Protein AF-A0A966E244-F1 (afdb_monomer_lite)

pLDDT: mean 91.18, std 9.29, range [56.06, 98.06]

Sequence (48 aa):
DNPYYDACVRFCERWDQRAFDPDYDTLPLETFEPMVRRLFAEPKQKFV

Structure (mmCIF, N/CA/C/O backbone):
data_AF-A0A966E244-F1
#
_entry.id   AF-A0A966E244-F1
#
loop_
_atom_site.group_PDB
_atom_site.id
_atom_site.type_symbol
_atom_site.label_atom_id
_atom_site.label_alt_id
_atom_site.label_comp_id
_atom_site.label_asym_id
_atom_site.label_entity_id
_atom_site.label_seq_id
_atom_site.pdbx_PDB_ins_code
_atom_site.Cartn_x
_atom_site.Cartn_y
_atom_site.Cartn_z
_atom_site.occupancy
_atom_site.B_iso_or_equiv
_atom_site.auth_seq_id
_atom_site.auth_comp_id
_atom_site.auth_asym_id
_atom_site.auth_atom_id
_atom_site.pdbx_PDB_model_num
ATOM 1 N N . ASP A 1 1 ? 6.171 -5.694 23.037 1.00 82.62 1 ASP A N 1
ATOM 2 C CA . ASP A 1 1 ? 5.372 -6.557 22.159 1.00 82.62 1 ASP A CA 1
ATOM 3 C C . ASP A 1 1 ? 4.181 -5.761 21.654 1.00 82.62 1 ASP A C 1
ATOM 5 O O . ASP A 1 1 ? 3.562 -5.081 22.469 1.00 82.62 1 ASP A O 1
ATOM 9 N N . ASN A 1 2 ? 3.926 -5.722 20.346 1.00 92.88 2 ASN A N 1
ATOM 10 C CA . ASN A 1 2 ? 2.819 -4.944 19.777 1.00 92.88 2 ASN A CA 1
ATOM 11 C C . ASN A 1 2 ? 1.878 -5.891 19.017 1.00 92.88 2 ASN A C 1
ATOM 13 O O . ASN A 1 2 ? 2.367 -6.642 18.174 1.00 92.88 2 ASN A O 1
ATOM 17 N N . PRO A 1 3 ? 0.552 -5.833 19.246 1.00 96.75 3 PRO A N 1
ATOM 18 C CA . PRO A 1 3 ? -0.409 -6.743 18.613 1.00 96.75 3 PRO A CA 1
ATOM 19 C C . PRO A 1 3 ? -0.415 -6.690 17.076 1.00 96.75 3 PRO A C 1
ATOM 21 O O . PRO A 1 3 ? -0.930 -7.600 16.432 1.00 96.75 3 PRO A O 1
ATOM 24 N N . TYR A 1 4 ? 0.152 -5.643 16.478 1.00 96.12 4 TYR A N 1
ATOM 25 C CA . TYR A 1 4 ? 0.193 -5.442 15.033 1.00 96.12 4 TYR A CA 1
ATOM 26 C C . TYR A 1 4 ? 1.557 -5.737 14.406 1.00 96.12 4 TYR A C 1
ATOM 28 O O . TYR A 1 4 ? 1.683 -5.615 13.191 1.00 96.12 4 TYR A O 1
ATOM 36 N N . TYR A 1 5 ? 2.564 -6.146 15.186 1.00 96.50 5 TYR A N 1
ATOM 37 C CA . TYR A 1 5 ? 3.923 -6.366 14.679 1.00 96.50 5 TYR A CA 1
ATOM 38 C C . TYR A 1 5 ? 3.947 -7.332 13.484 1.00 96.50 5 TYR A C 1
ATOM 40 O O . TYR A 1 5 ? 4.381 -6.956 12.396 1.00 96.50 5 TYR A O 1
ATOM 48 N N . ASP A 1 6 ? 3.372 -8.527 13.632 1.00 97.38 6 ASP A N 1
ATOM 49 C CA . ASP A 1 6 ? 3.343 -9.524 12.553 1.00 97.38 6 ASP A CA 1
ATOM 50 C C . ASP A 1 6 ? 2.524 -9.067 11.340 1.00 97.38 6 ASP A C 1
ATOM 52 O O . ASP A 1 6 ? 2.800 -9.454 10.203 1.00 97.38 6 ASP A O 1
ATOM 56 N N . ALA A 1 7 ? 1.488 -8.254 11.568 1.00 96.75 7 ALA A N 1
ATOM 57 C CA . ALA A 1 7 ? 0.693 -7.685 10.488 1.00 96.75 7 ALA A CA 1
ATOM 58 C C . ALA A 1 7 ? 1.522 -6.687 9.671 1.00 96.75 7 ALA A C 1
ATOM 60 O O . ALA A 1 7 ? 1.493 -6.752 8.443 1.00 96.75 7 ALA A O 1
ATOM 61 N N . CYS A 1 8 ? 2.305 -5.836 10.340 1.00 96.06 8 CYS A N 1
ATOM 62 C CA . CYS A 1 8 ? 3.235 -4.917 9.692 1.00 96.06 8 CYS A CA 1
ATOM 63 C C . CYS A 1 8 ? 4.313 -5.671 8.909 1.00 96.06 8 CYS A C 1
ATOM 65 O O . CYS A 1 8 ? 4.535 -5.353 7.747 1.00 96.06 8 CYS A O 1
ATOM 67 N N . VAL A 1 9 ? 4.921 -6.712 9.492 1.00 96.50 9 VAL A N 1
ATOM 68 C CA . VAL A 1 9 ? 5.945 -7.523 8.805 1.00 96.50 9 VAL A CA 1
ATOM 69 C C . VAL A 1 9 ? 5.393 -8.112 7.507 1.00 96.50 9 VAL A C 1
ATOM 71 O O . VAL A 1 9 ? 5.979 -7.920 6.442 1.00 96.50 9 VAL A O 1
ATOM 74 N N . ARG A 1 10 ? 4.221 -8.763 7.565 1.00 96.56 10 ARG A N 1
ATOM 75 C CA . ARG A 1 10 ? 3.574 -9.315 6.363 1.00 96.56 10 ARG A CA 1
ATOM 76 C C . ARG A 1 10 ? 3.201 -8.232 5.360 1.00 96.56 10 ARG A C 1
ATOM 78 O O . ARG A 1 10 ? 3.247 -8.491 4.160 1.00 96.56 10 ARG A O 1
ATOM 85 N N . PHE A 1 11 ? 2.790 -7.057 5.840 1.00 96.06 11 PHE A N 1
ATOM 86 C CA . PHE A 1 11 ? 2.422 -5.960 4.961 1.00 96.06 11 PHE A CA 1
ATOM 87 C C . PHE A 1 11 ? 3.629 -5.456 4.163 1.00 96.06 11 PHE A C 1
ATOM 89 O O . PHE A 1 11 ? 3.572 -5.362 2.934 1.00 96.06 11 PHE A O 1
ATOM 96 N N . CYS A 1 12 ? 4.737 -5.218 4.866 1.00 95.62 12 CYS A N 1
ATOM 97 C CA . CYS A 1 12 ? 5.983 -4.749 4.282 1.00 95.62 12 CYS A CA 1
ATOM 98 C C . CYS A 1 12 ? 6.544 -5.728 3.245 1.00 95.62 12 CYS A C 1
ATOM 100 O O . CYS A 1 12 ? 6.870 -5.322 2.132 1.00 95.62 12 CYS A O 1
ATOM 102 N N . GLU A 1 13 ? 6.599 -7.019 3.584 1.00 93.69 13 GLU A N 1
ATOM 103 C CA . GLU A 1 13 ? 7.154 -8.072 2.720 1.00 93.69 13 GLU A CA 1
ATOM 104 C C . GLU A 1 13 ? 6.365 -8.248 1.411 1.00 93.69 13 GLU A C 1
ATOM 106 O O . GLU A 1 13 ? 6.932 -8.505 0.342 1.00 93.69 13 GLU A O 1
ATOM 111 N N . ARG A 1 14 ? 5.033 -8.167 1.493 1.00 91.75 14 ARG A N 1
ATOM 112 C CA . ARG A 1 14 ? 4.153 -8.561 0.386 1.00 91.75 14 ARG A CA 1
ATOM 113 C C . ARG A 1 14 ? 3.708 -7.402 -0.485 1.00 91.75 14 ARG A C 1
ATOM 115 O O . ARG A 1 14 ? 3.511 -7.628 -1.676 1.00 91.75 14 ARG A O 1
ATOM 122 N N . TRP A 1 15 ? 3.530 -6.212 0.084 1.00 92.50 15 TRP A N 1
ATOM 123 C CA . TRP A 1 15 ? 2.954 -5.078 -0.637 1.00 92.50 15 TRP A CA 1
ATOM 124 C C . TRP A 1 15 ? 3.868 -3.853 -0.612 1.00 92.50 15 TRP A C 1
ATOM 126 O O . TRP A 1 15 ? 4.273 -3.417 -1.683 1.00 92.50 15 TRP A O 1
ATOM 136 N N . ASP A 1 16 ? 4.248 -3.340 0.563 1.00 95.06 16 ASP A N 1
ATOM 137 C CA . ASP A 1 16 ? 4.953 -2.046 0.674 1.00 95.06 16 ASP A CA 1
ATOM 138 C C . ASP A 1 16 ? 6.288 -2.030 -0.084 1.00 95.06 16 ASP A C 1
ATOM 140 O O . ASP A 1 16 ? 6.477 -1.243 -1.005 1.00 95.06 16 ASP A O 1
ATOM 144 N N . GLN A 1 17 ? 7.195 -2.963 0.227 1.00 92.44 17 GLN A N 1
ATOM 145 C CA . GLN A 1 17 ? 8.511 -3.001 -0.411 1.00 92.44 17 GLN A CA 1
ATOM 146 C C . GLN A 1 17 ? 8.416 -3.300 -1.916 1.00 92.44 17 GLN A C 1
ATOM 148 O O . GLN A 1 17 ? 9.222 -2.796 -2.695 1.00 92.44 17 GLN A O 1
ATOM 153 N N . ARG A 1 18 ? 7.441 -4.121 -2.331 1.00 90.69 18 ARG A N 1
ATOM 154 C CA . ARG A 1 18 ? 7.273 -4.532 -3.735 1.00 90.69 18 ARG A CA 1
ATOM 155 C C . ARG A 1 18 ? 6.687 -3.430 -4.612 1.00 90.69 18 ARG A C 1
ATOM 157 O O . ARG A 1 18 ? 7.001 -3.387 -5.792 1.00 90.69 18 ARG A O 1
ATOM 164 N N . ALA A 1 19 ? 5.882 -2.532 -4.045 1.00 91.25 19 ALA A N 1
ATOM 165 C CA . ALA A 1 19 ? 5.233 -1.450 -4.784 1.00 91.25 19 ALA A CA 1
ATOM 166 C C . ALA A 1 19 ? 6.213 -0.405 -5.353 1.00 91.25 19 ALA A C 1
ATOM 168 O O . ALA A 1 19 ? 5.816 0.404 -6.188 1.00 91.25 19 ALA A O 1
ATOM 169 N N . PHE A 1 20 ? 7.475 -0.408 -4.911 1.00 89.88 20 PHE A N 1
ATOM 170 C CA . PHE A 1 20 ? 8.523 0.473 -5.437 1.00 89.88 20 PHE A CA 1
ATOM 171 C C . PHE A 1 20 ? 9.215 -0.063 -6.696 1.00 89.88 20 PHE A C 1
ATOM 173 O O . PHE A 1 20 ? 10.017 0.660 -7.287 1.00 89.88 20 PHE A O 1
ATOM 180 N N . ASP A 1 21 ? 8.950 -1.307 -7.096 1.00 93.25 21 ASP A N 1
ATOM 181 C CA . ASP A 1 21 ? 9.473 -1.863 -8.341 1.00 93.25 21 ASP A CA 1
ATOM 182 C C . ASP A 1 21 ? 8.745 -1.213 -9.539 1.00 93.25 21 ASP A C 1
ATOM 184 O O . ASP A 1 21 ? 7.523 -1.350 -9.652 1.00 93.25 21 ASP A O 1
ATOM 188 N N . PRO A 1 22 ? 9.449 -0.474 -10.420 1.00 92.25 22 PRO A N 1
ATOM 189 C CA . PRO A 1 22 ? 8.826 0.197 -11.560 1.00 92.25 22 PRO A CA 1
ATOM 190 C C . PRO A 1 22 ? 8.245 -0.780 -12.591 1.00 92.25 22 PRO A C 1
ATOM 192 O O . PRO A 1 22 ? 7.367 -0.383 -13.355 1.00 92.25 22 PRO A O 1
ATOM 195 N N . ASP A 1 23 ? 8.705 -2.033 -12.596 1.00 94.19 23 ASP A N 1
ATOM 196 C CA . ASP A 1 23 ? 8.229 -3.092 -13.487 1.00 94.19 23 ASP A CA 1
ATOM 197 C C . ASP A 1 2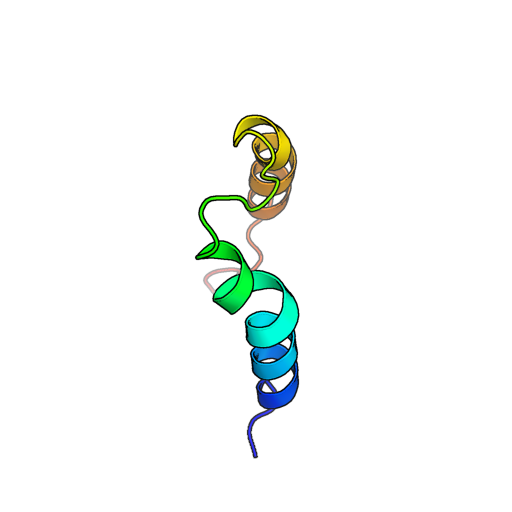3 ? 7.148 -3.967 -12.820 1.00 94.19 23 ASP A C 1
ATOM 199 O O . ASP A 1 23 ? 6.738 -4.993 -13.372 1.00 94.19 23 ASP A O 1
ATOM 203 N N . TYR A 1 24 ? 6.665 -3.586 -11.629 1.00 89.94 24 TYR A N 1
ATOM 204 C CA . TYR A 1 24 ? 5.626 -4.327 -10.923 1.00 89.94 24 TYR A CA 1
ATOM 205 C C . TYR A 1 24 ? 4.311 -4.316 -11.708 1.00 89.94 24 TYR A C 1
ATOM 207 O O . TYR A 1 24 ? 3.777 -3.259 -12.056 1.00 89.94 24 TYR A O 1
ATOM 215 N N . ASP A 1 25 ? 3.756 -5.506 -11.943 1.00 91.56 25 ASP A N 1
ATOM 216 C CA . ASP A 1 25 ? 2.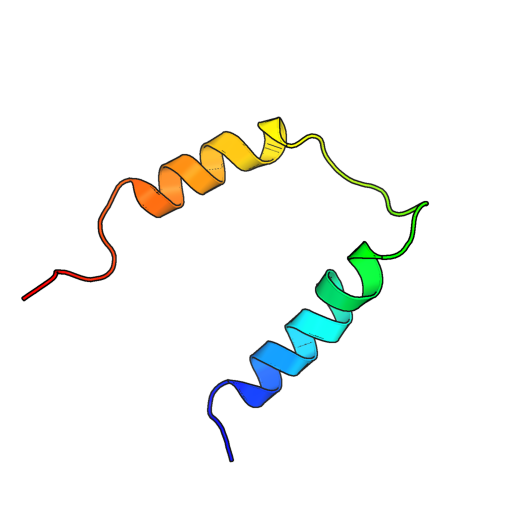455 -5.643 -12.590 1.00 91.56 25 ASP A CA 1
ATOM 217 C C . ASP A 1 25 ? 1.366 -5.039 -11.692 1.00 91.56 25 ASP A C 1
ATOM 219 O O . ASP A 1 25 ? 1.077 -5.532 -10.595 1.00 91.56 25 ASP A O 1
ATOM 223 N N . THR A 1 26 ? 0.796 -3.922 -12.142 1.00 91.81 26 THR A N 1
ATOM 224 C CA . THR A 1 26 ? -0.192 -3.144 -11.396 1.00 91.81 26 THR A CA 1
ATOM 225 C C . THR A 1 26 ? -1.499 -3.069 -12.163 1.00 91.81 26 THR A C 1
ATOM 227 O O . THR A 1 26 ? -1.550 -2.876 -13.375 1.00 91.81 26 THR A O 1
ATOM 230 N N . LEU A 1 27 ? -2.596 -3.209 -11.424 1.00 94.31 27 LEU A N 1
ATOM 231 C CA . LEU A 1 27 ? -3.934 -3.048 -11.974 1.00 94.31 27 LEU A CA 1
ATOM 232 C C . LEU A 1 27 ? -4.304 -1.555 -12.027 1.00 94.31 27 LEU A C 1
ATOM 234 O O . LEU A 1 27 ? -3.903 -0.802 -11.134 1.00 94.31 27 LEU A O 1
ATOM 238 N N . PRO A 1 28 ? -5.127 -1.125 -13.002 1.00 96.44 28 PRO A N 1
ATOM 239 C CA . PRO A 1 28 ? -5.679 0.227 -13.028 1.00 96.44 28 PRO A CA 1
ATOM 240 C C . PRO A 1 28 ? -6.475 0.549 -11.760 1.00 96.44 28 PRO A C 1
ATOM 242 O O . PRO A 1 28 ? -7.089 -0.342 -11.159 1.00 96.44 28 PRO A O 1
ATOM 245 N N . LEU A 1 29 ? -6.517 1.828 -11.384 1.00 95.44 29 LEU A N 1
ATOM 246 C CA . LEU A 1 29 ? -7.172 2.304 -10.161 1.00 95.44 29 LEU A CA 1
ATOM 247 C C . LEU A 1 29 ? -8.664 1.933 -10.109 1.00 95.44 29 LEU A C 1
ATOM 249 O O . LEU A 1 29 ? -9.183 1.562 -9.053 1.00 95.44 29 LEU A O 1
ATOM 253 N N . GLU A 1 30 ? -9.333 1.970 -11.257 1.00 98.06 30 GLU A N 1
ATOM 254 C CA . GLU A 1 30 ? -10.749 1.647 -11.449 1.00 98.06 30 GLU A CA 1
ATOM 255 C C . GLU A 1 30 ? -11.074 0.218 -10.993 1.00 98.06 30 GLU A C 1
ATOM 257 O O . GLU A 1 30 ? -12.178 -0.056 -10.525 1.00 98.06 30 GLU A O 1
ATOM 262 N N . THR A 1 31 ? -10.091 -0.687 -11.041 1.00 97.94 31 THR A N 1
ATOM 263 C CA . THR A 1 31 ? -10.234 -2.068 -10.557 1.00 97.94 31 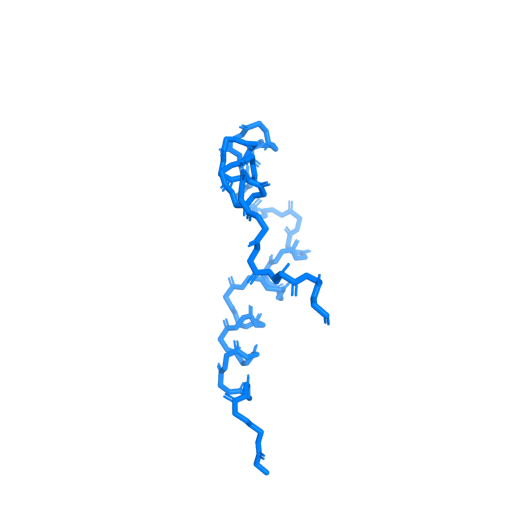THR A CA 1
ATOM 264 C C . THR A 1 31 ? -10.563 -2.114 -9.063 1.00 97.94 31 THR A C 1
ATOM 266 O O . THR A 1 31 ? -11.308 -2.984 -8.605 1.00 97.94 31 THR A O 1
ATOM 269 N N . PHE A 1 32 ? -10.027 -1.169 -8.288 1.00 97.12 32 PHE A N 1
ATOM 270 C CA . PHE A 1 32 ? -10.178 -1.117 -6.834 1.00 97.12 32 PHE A CA 1
ATOM 271 C C . PHE A 1 32 ? -11.340 -0.229 -6.382 1.00 97.12 32 PHE A C 1
ATOM 273 O O . PHE A 1 32 ? -11.819 -0.380 -5.254 1.00 97.12 32 PHE A O 1
ATOM 280 N N . GLU A 1 33 ? -11.832 0.666 -7.243 1.00 98.06 33 GLU A N 1
ATOM 281 C CA . GLU A 1 33 ? -12.877 1.639 -6.912 1.00 98.06 33 GLU A CA 1
ATOM 282 C C . GLU A 1 33 ? -14.120 1.001 -6.252 1.00 98.06 33 GLU A C 1
ATOM 284 O O . GLU A 1 33 ? -14.526 1.476 -5.183 1.00 98.06 33 GLU A O 1
ATOM 289 N N . PRO A 1 34 ? -14.705 -0.106 -6.763 1.00 97.94 34 PRO A N 1
ATOM 290 C CA . PRO A 1 34 ? -15.876 -0.717 -6.131 1.00 97.94 34 PRO A CA 1
ATOM 291 C C . PRO A 1 34 ? -15.584 -1.243 -4.718 1.00 97.94 34 PRO A C 1
ATOM 293 O O . PRO A 1 34 ? -16.448 -1.207 -3.838 1.00 97.94 34 PRO A O 1
ATOM 296 N N . MET A 1 35 ? -14.358 -1.716 -4.475 1.00 97.31 35 MET A N 1
ATOM 297 C CA . MET A 1 35 ? -13.940 -2.242 -3.173 1.00 97.31 35 MET A CA 1
ATOM 298 C C . MET A 1 35 ? -13.808 -1.122 -2.146 1.00 97.31 35 MET A C 1
ATOM 300 O O . MET A 1 35 ? -14.274 -1.273 -1.014 1.00 97.31 35 MET A O 1
ATOM 304 N N . VAL A 1 36 ? -13.220 0.005 -2.556 1.00 95.56 36 VAL A N 1
ATOM 305 C CA . VAL A 1 36 ? -13.094 1.210 -1.730 1.00 95.56 36 VAL A CA 1
ATOM 306 C C . VAL A 1 36 ? -14.480 1.750 -1.392 1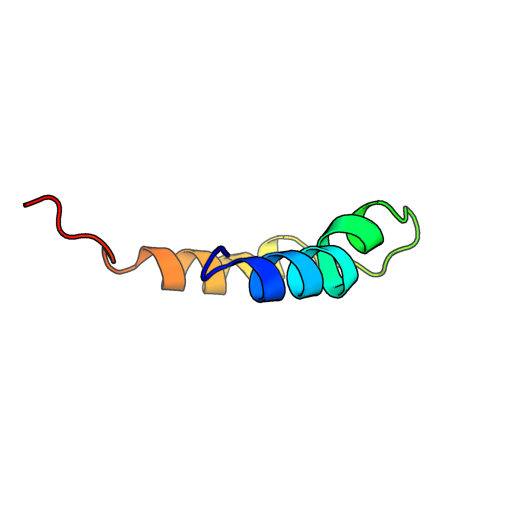.00 95.56 36 VAL A C 1
ATOM 308 O O . VAL A 1 36 ? -14.785 1.947 -0.217 1.00 95.56 36 VAL A O 1
ATOM 311 N N . ARG A 1 37 ? -15.370 1.888 -2.383 1.00 96.50 37 ARG A N 1
ATOM 312 C CA . ARG A 1 37 ? -16.760 2.316 -2.150 1.00 96.50 37 ARG A CA 1
ATOM 313 C C . ARG A 1 37 ? -17.474 1.416 -1.142 1.00 96.50 37 ARG A C 1
ATOM 315 O O . ARG A 1 37 ? -18.112 1.926 -0.230 1.00 96.50 37 ARG A O 1
ATOM 322 N N . ARG A 1 38 ? -17.313 0.091 -1.247 1.00 95.62 38 ARG A N 1
ATOM 323 C CA . ARG A 1 38 ? -17.876 -0.866 -0.279 1.00 95.62 38 ARG A CA 1
ATOM 324 C C . ARG A 1 38 ? -17.284 -0.707 1.124 1.00 95.62 38 ARG A C 1
ATOM 326 O O . ARG A 1 38 ? -18.017 -0.831 2.097 1.00 95.62 38 ARG A O 1
ATOM 333 N N . LEU A 1 39 ? -15.979 -0.455 1.244 1.00 92.44 39 LEU A N 1
ATOM 334 C CA . LEU A 1 39 ? -15.314 -0.276 2.540 1.00 92.44 39 LEU A CA 1
ATOM 335 C C . LEU A 1 39 ? -15.864 0.934 3.307 1.00 92.44 39 LEU A C 1
ATOM 337 O O . LEU A 1 39 ? -15.982 0.865 4.529 1.00 92.44 39 LEU A O 1
ATOM 341 N N . PHE A 1 40 ? -16.201 2.004 2.585 1.00 92.62 40 PHE A N 1
ATOM 342 C CA . PHE A 1 40 ? -16.724 3.256 3.136 1.00 92.62 40 PHE A CA 1
ATOM 343 C C . PHE A 1 40 ? -18.253 3.371 3.094 1.00 92.62 40 PHE A C 1
ATOM 345 O O . PHE A 1 40 ? -18.786 4.394 3.515 1.00 92.62 40 PHE A O 1
ATOM 352 N N . ALA A 1 41 ? -18.963 2.345 2.614 1.00 94.69 41 ALA A N 1
ATOM 353 C CA . ALA A 1 41 ? -20.424 2.354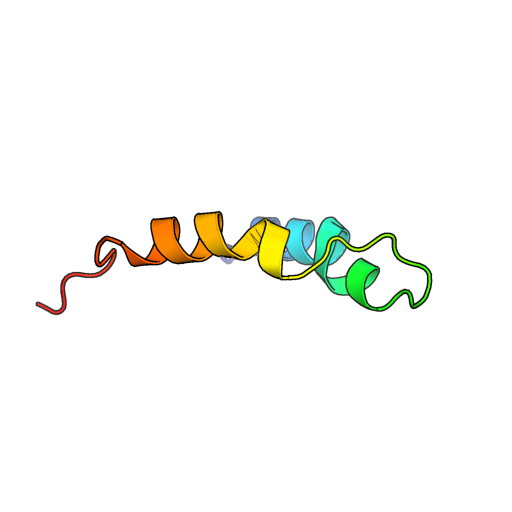 2.542 1.00 94.69 41 ALA A CA 1
ATOM 354 C C . ALA A 1 41 ? -21.084 2.461 3.927 1.00 94.69 41 ALA A C 1
ATOM 356 O O . ALA A 1 41 ? -22.173 3.009 4.036 1.00 94.69 41 ALA A O 1
ATOM 357 N N . GLU A 1 42 ? -20.412 1.977 4.977 1.00 88.19 42 GLU A N 1
ATOM 358 C CA . GLU A 1 42 ? -20.898 2.020 6.356 1.00 88.19 42 GLU A CA 1
ATOM 359 C C . GLU A 1 42 ? -19.787 2.495 7.313 1.00 88.19 42 GLU A C 1
ATOM 361 O O . GLU A 1 42 ? -18.652 2.002 7.231 1.00 88.19 42 GLU A O 1
ATOM 366 N N . PRO A 1 43 ? -20.070 3.411 8.260 1.00 84.00 43 PRO A N 1
ATOM 367 C CA . PRO A 1 43 ? -19.089 3.843 9.250 1.00 84.00 43 PRO A CA 1
ATOM 368 C C . PRO A 1 43 ? -18.668 2.683 10.164 1.00 84.00 43 PRO A C 1
ATOM 370 O O . PRO A 1 43 ? -19.469 2.152 10.934 1.00 84.00 43 PRO A O 1
ATOM 373 N N . LYS A 1 44 ? -17.384 2.304 10.139 1.00 77.31 44 LYS A N 1
ATOM 374 C CA . LYS A 1 44 ? -16.841 1.271 11.049 1.00 77.31 44 LYS A CA 1
ATOM 375 C C . LYS A 1 44 ? -16.614 1.765 12.476 1.00 77.31 44 LYS A C 1
ATOM 377 O O . LYS A 1 44 ? -16.543 0.970 13.411 1.00 77.31 44 LYS A O 1
ATOM 382 N N . GLN A 1 45 ? -16.477 3.072 12.641 1.00 74.75 45 GLN A N 1
ATOM 383 C CA . GLN A 1 45 ? -16.407 3.732 13.934 1.00 74.75 45 GLN A CA 1
ATOM 384 C C . GLN A 1 45 ? -17.653 4.601 14.036 1.00 74.75 45 GLN A C 1
ATOM 386 O O . GLN A 1 45 ? -17.830 5.535 13.256 1.00 74.75 45 GLN A O 1
ATOM 391 N N . LYS A 1 46 ? -18.543 4.266 14.970 1.00 64.81 46 LYS A N 1
ATOM 392 C CA . LYS A 1 46 ? -19.566 5.215 15.396 1.00 64.81 46 LYS A CA 1
ATOM 393 C C . LYS A 1 46 ? -18.818 6.264 16.207 1.00 64.81 46 LYS A C 1
ATOM 395 O O . LYS A 1 4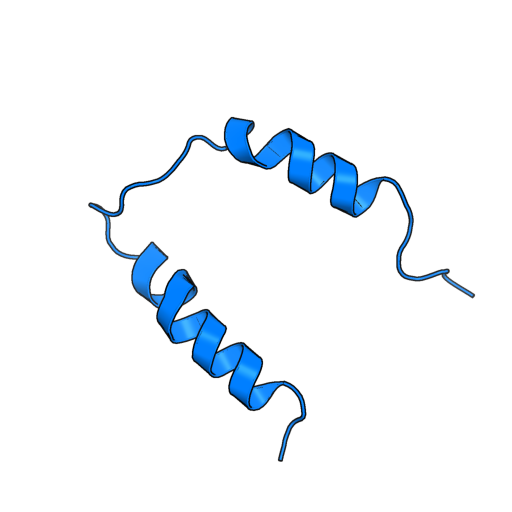6 ? -18.222 5.911 17.219 1.00 64.81 46 LYS A O 1
ATOM 400 N N . PHE A 1 47 ? -18.797 7.506 15.736 1.00 61.31 47 PHE A N 1
ATOM 401 C CA . PHE A 1 47 ? -18.427 8.624 16.593 1.00 61.31 47 PHE A CA 1
ATOM 402 C C . PHE A 1 47 ? -19.521 8.710 17.663 1.00 61.31 47 PHE A C 1
ATOM 404 O O . PHE A 1 47 ? -20.616 9.201 17.390 1.00 61.31 47 PHE A O 1
ATOM 411 N N . VAL A 1 48 ? -19.265 8.091 18.814 1.00 56.06 48 VAL A N 1
ATOM 412 C CA . VAL A 1 48 ? -20.028 8.274 20.052 1.00 56.06 48 VAL A CA 1
ATOM 413 C C . VAL A 1 48 ? -19.176 9.138 20.960 1.00 56.06 48 VAL A C 1
ATOM 415 O O . VAL A 1 48 ? -17.968 8.825 21.065 1.00 56.06 48 VAL A O 1
#

Radius of gyration: 15.24 Å; chains: 1; bounding box: 30×18×36 Å

Foldseek 3Di:
DDPCPVVVVVCCVPPVVQVPPPPDDDDDPVVCVVVVCVVPVDDPDDPD

Secondary structure (DSSP, 8-state):
--TTHHHHHHHIIIIITGGG-TT-----GGGTHHHHHHHTSS-SS---